Protein AF-A0A7W7YZX1-F1 (afdb_monomer_lite)

pLDDT: mean 89.81, std 11.84, range [46.59, 98.25]

Secondary structure (DSSP, 8-state):
-PPP---HHHHHHHHHTTTTS----HHHHHHHHHHHHHSSS---HHHHGGGTTTTSPPPP-TT-HHHHHHHHHHHHHHHHHHHHHH-GGG-----EEETTEEE-HHHHHHHHHHHHHHGGGGHHHHTPPPP-

Organism: NCBI:txid544480

Structure (mmCIF, N/CA/C/O backbone):
data_AF-A0A7W7YZX1-F1
#
_entry.id   AF-A0A7W7YZX1-F1
#
loop_
_atom_site.group_PDB
_atom_site.id
_atom_site.type_symbol
_atom_site.label_atom_id
_atom_site.label_alt_id
_atom_site.label_comp_id
_atom_site.label_asym_id
_atom_site.label_entity_id
_atom_site.label_seq_id
_atom_site.pdbx_PDB_ins_code
_atom_site.Cartn_x
_atom_site.Cartn_y
_atom_site.Cartn_z
_atom_site.occupancy
_atom_site.B_iso_or_equiv
_atom_site.auth_seq_id
_atom_site.auth_comp_id
_atom_site.auth_asym_id
_atom_site.auth_atom_id
_atom_site.pdbx_PDB_model_num
ATOM 1 N N . MET A 1 1 ? -7.303 16.148 -7.369 1.00 48.31 1 MET A N 1
ATOM 2 C CA . MET A 1 1 ? -6.407 16.020 -8.539 1.00 48.31 1 MET A CA 1
ATOM 3 C C . MET A 1 1 ? -5.443 14.897 -8.228 1.00 48.31 1 MET A C 1
ATOM 5 O O . MET A 1 1 ? -4.845 14.930 -7.160 1.00 48.31 1 MET A O 1
ATOM 9 N N . THR A 1 2 ? -5.360 13.887 -9.087 1.00 67.69 2 THR A N 1
ATOM 10 C CA . THR A 1 2 ? -4.440 12.757 -8.916 1.00 67.69 2 THR A CA 1
ATOM 11 C C . THR A 1 2 ? -3.007 13.270 -9.015 1.00 67.69 2 THR A C 1
ATOM 13 O O . THR A 1 2 ? -2.689 14.045 -9.918 1.00 67.69 2 THR A O 1
ATOM 16 N N . ARG A 1 3 ? -2.160 12.898 -8.051 1.00 88.19 3 ARG A N 1
ATOM 17 C CA . ARG A 1 3 ? -0.740 13.275 -8.049 1.00 88.19 3 ARG A CA 1
ATOM 18 C C . ARG A 1 3 ? -0.067 12.690 -9.306 1.00 88.19 3 ARG A C 1
ATOM 20 O O . ARG A 1 3 ? -0.498 11.613 -9.728 1.00 88.19 3 ARG A O 1
ATOM 27 N N . PRO A 1 4 ? 0.955 13.334 -9.904 1.00 88.88 4 PRO A N 1
ATOM 28 C CA . PRO A 1 4 ? 1.668 12.757 -11.044 1.00 88.88 4 PRO A CA 1
ATOM 29 C C . PRO A 1 4 ? 2.218 11.380 -10.658 1.00 88.88 4 PRO A C 1
ATOM 31 O O . PRO A 1 4 ? 2.851 11.249 -9.613 1.00 88.88 4 PRO A O 1
ATOM 34 N N . ALA A 1 5 ? 1.945 10.372 -11.480 1.00 93.31 5 ALA A N 1
ATOM 35 C CA . ALA A 1 5 ? 2.181 8.961 -11.188 1.00 93.31 5 ALA A CA 1
ATOM 36 C C . ALA A 1 5 ? 2.774 8.247 -12.411 1.00 93.31 5 ALA A C 1
ATOM 38 O O . ALA A 1 5 ? 2.791 8.808 -13.510 1.00 93.31 5 ALA A O 1
ATOM 39 N N . VAL A 1 6 ? 3.272 7.034 -12.199 1.00 94.19 6 VAL A N 1
ATOM 40 C CA . VAL A 1 6 ? 3.640 6.085 -13.258 1.00 94.19 6 VAL A CA 1
ATOM 41 C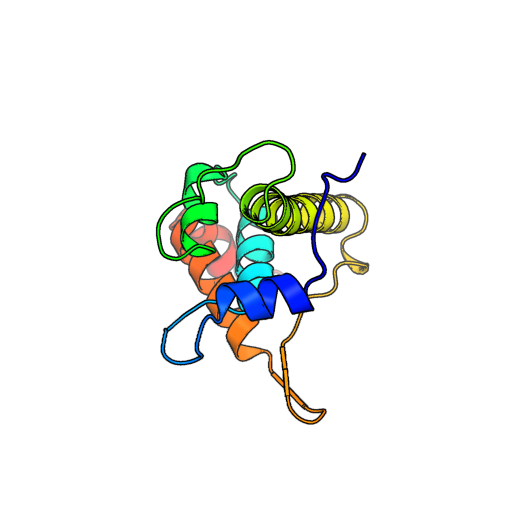 C . VAL A 1 6 ? 2.573 4.994 -13.364 1.00 94.19 6 VAL A C 1
ATOM 43 O O . VAL A 1 6 ? 1.668 4.916 -12.529 1.00 94.19 6 VAL A O 1
ATOM 46 N N . SER A 1 7 ? 2.653 4.157 -14.395 1.00 94.19 7 SER A N 1
ATOM 47 C CA . SER A 1 7 ? 1.850 2.935 -14.468 1.00 94.19 7 SER A CA 1
ATOM 48 C C . SER A 1 7 ? 2.263 1.918 -13.395 1.00 94.19 7 SER A C 1
ATOM 50 O O . SER A 1 7 ? 3.354 1.989 -12.826 1.00 94.19 7 SER A O 1
ATOM 52 N N . TYR A 1 8 ? 1.390 0.945 -13.113 1.00 91.81 8 TYR A N 1
ATOM 53 C CA . TYR A 1 8 ? 1.744 -0.156 -12.215 1.00 91.81 8 TYR A CA 1
ATOM 54 C C . TYR A 1 8 ? 2.859 -1.030 -12.785 1.00 91.81 8 TYR A C 1
ATOM 56 O O . TYR A 1 8 ? 3.699 -1.471 -12.013 1.00 91.81 8 TYR A O 1
ATOM 64 N N . ASP A 1 9 ? 2.925 -1.215 -14.103 1.00 87.81 9 ASP A N 1
ATOM 65 C CA . ASP A 1 9 ? 4.019 -1.960 -14.731 1.00 87.81 9 ASP A CA 1
ATOM 66 C C . ASP A 1 9 ? 5.361 -1.243 -14.519 1.00 87.81 9 ASP A C 1
ATOM 68 O O . ASP A 1 9 ? 6.325 -1.865 -14.087 1.00 87.81 9 ASP A O 1
ATOM 72 N N . GLU A 1 10 ? 5.412 0.082 -14.695 1.00 90.31 10 GLU A N 1
ATOM 73 C CA . GLU A 1 10 ? 6.615 0.877 -14.402 1.00 90.31 10 GLU A CA 1
ATOM 74 C C . GLU A 1 10 ? 6.987 0.859 -12.911 1.00 90.31 10 GLU A C 1
ATOM 76 O O . GLU A 1 10 ? 8.169 0.813 -12.567 1.00 90.31 10 GLU A O 1
ATOM 81 N N . LEU A 1 11 ? 5.998 0.902 -12.009 1.00 90.88 11 LEU A N 1
ATOM 82 C CA . LEU A 1 11 ? 6.235 0.762 -10.569 1.00 90.88 11 LEU A CA 1
ATOM 83 C C . LEU A 1 11 ? 6.831 -0.617 -10.246 1.00 90.88 11 LEU A C 1
ATOM 85 O O . LEU A 1 11 ? 7.784 -0.706 -9.476 1.00 90.88 11 LEU A O 1
ATOM 89 N N . ASP A 1 12 ? 6.282 -1.675 -10.837 1.00 85.12 12 ASP A N 1
ATOM 90 C CA . ASP A 1 12 ? 6.716 -3.060 -10.658 1.00 85.12 12 ASP A CA 1
ATOM 91 C C . ASP A 1 12 ? 8.132 -3.282 -11.211 1.00 85.12 12 ASP A C 1
ATOM 93 O O . ASP A 1 12 ? 8.968 -3.879 -10.534 1.00 85.12 12 ASP A O 1
ATOM 97 N N . GLU A 1 13 ? 8.434 -2.753 -12.399 1.00 84.50 13 GLU A N 1
ATOM 98 C CA . GLU A 1 13 ? 9.773 -2.771 -12.999 1.00 84.50 13 GLU A CA 1
ATOM 99 C C . GLU A 1 13 ? 10.791 -2.037 -12.126 1.00 84.50 13 GLU A C 1
ATOM 101 O O . GLU A 1 13 ? 11.859 -2.576 -11.826 1.00 84.50 13 GLU A O 1
ATOM 106 N N . TYR A 1 14 ? 10.454 -0.827 -11.676 1.00 84.31 14 TYR A N 1
ATOM 107 C CA . TYR A 1 14 ? 11.356 -0.031 -10.853 1.00 84.31 14 TYR A CA 1
ATOM 108 C C . TYR A 1 14 ? 11.652 -0.711 -9.517 1.00 84.31 14 TYR A C 1
ATOM 110 O O . TYR A 1 14 ? 12.799 -0.731 -9.069 1.00 84.31 14 TYR A O 1
ATOM 118 N N . LEU A 1 15 ? 10.624 -1.268 -8.872 1.00 79.75 15 LEU A N 1
ATOM 119 C CA . LEU A 1 15 ? 10.791 -1.933 -7.589 1.00 79.75 15 LEU A CA 1
ATOM 120 C C . LEU A 1 15 ? 11.533 -3.257 -7.736 1.00 79.75 15 LEU A C 1
ATOM 122 O O . LEU A 1 15 ? 12.403 -3.516 -6.921 1.00 79.75 15 LEU A O 1
ATOM 126 N N . ARG A 1 16 ? 11.285 -4.059 -8.779 1.00 73.69 16 ARG A N 1
ATOM 127 C CA . ARG A 1 16 ? 12.024 -5.317 -9.002 1.00 73.69 16 ARG A CA 1
ATOM 128 C C . ARG A 1 16 ? 13.527 -5.126 -9.234 1.00 73.69 16 ARG A C 1
ATOM 130 O O . ARG A 1 16 ? 14.289 -6.057 -8.969 1.00 73.69 16 ARG A O 1
ATOM 137 N N . GLY A 1 17 ? 13.966 -3.958 -9.703 1.00 66.44 17 GLY A N 1
ATOM 138 C CA . GLY A 1 17 ? 15.382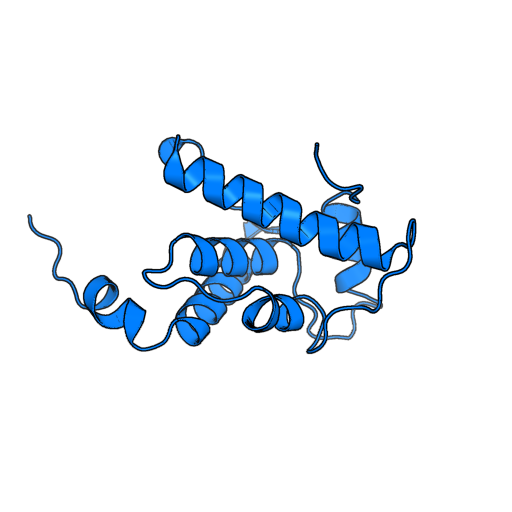 -3.694 -9.968 1.00 66.44 17 GLY A CA 1
ATOM 139 C C . GLY A 1 17 ? 15.971 -4.654 -11.013 1.00 66.44 17 GLY A C 1
ATOM 140 O O . GLY A 1 17 ? 15.338 -4.942 -12.024 1.00 66.44 17 GLY A O 1
ATOM 141 N N . ASP A 1 18 ? 17.182 -5.170 -10.779 1.00 55.81 18 ASP A N 1
ATOM 142 C CA . ASP A 1 18 ? 17.884 -6.108 -11.677 1.00 55.81 18 ASP A CA 1
ATOM 143 C C . ASP A 1 18 ? 17.429 -7.579 -11.549 1.00 55.81 18 ASP A C 1
ATOM 145 O O . ASP A 1 18 ? 18.002 -8.467 -12.183 1.00 55.81 18 ASP A O 1
ATOM 149 N N . GLY A 1 19 ? 16.386 -7.849 -10.754 1.00 51.56 19 GLY A N 1
ATOM 150 C CA . GLY A 1 19 ? 15.817 -9.186 -10.575 1.00 51.56 19 GLY A CA 1
ATOM 151 C C . GLY A 1 19 ? 16.551 -10.077 -9.567 1.00 51.56 19 GLY A C 1
ATOM 152 O O . GLY A 1 19 ? 16.185 -11.245 -9.436 1.00 51.56 19 GLY A O 1
ATOM 153 N N . HIS A 1 20 ? 17.549 -9.554 -8.843 1.00 46.94 20 HIS A N 1
ATOM 154 C CA . HIS A 1 20 ? 18.301 -10.301 -7.825 1.00 46.94 20 HIS A CA 1
ATOM 155 C C . HIS A 1 20 ? 17.913 -9.991 -6.371 1.00 46.94 20 HIS A C 1
ATOM 157 O O . HIS A 1 20 ? 18.405 -10.668 -5.469 1.00 46.94 20 HIS A O 1
ATOM 163 N N . ASN A 1 21 ? 17.037 -9.013 -6.128 1.00 46.59 21 ASN A N 1
ATOM 164 C CA . ASN A 1 21 ? 16.631 -8.607 -4.780 1.00 46.59 21 ASN A CA 1
ATOM 165 C C . ASN A 1 21 ? 15.186 -9.002 -4.441 1.00 46.59 21 ASN A C 1
ATOM 167 O O . ASN A 1 21 ? 14.323 -9.065 -5.316 1.00 46.59 21 ASN A O 1
ATOM 171 N N . ASP A 1 22 ? 14.929 -9.171 -3.139 1.00 49.53 22 ASP A N 1
ATOM 172 C CA . ASP A 1 22 ? 13.638 -9.486 -2.494 1.00 49.53 22 ASP A CA 1
ATOM 173 C C . ASP A 1 22 ? 12.571 -8.371 -2.623 1.00 49.53 22 ASP A C 1
ATOM 175 O O . ASP A 1 22 ? 11.761 -8.150 -1.717 1.00 49.53 22 ASP A O 1
ATOM 179 N N . TYR A 1 23 ? 12.571 -7.593 -3.705 1.00 54.50 23 TYR A N 1
ATOM 180 C CA . TYR A 1 23 ? 11.680 -6.447 -3.815 1.00 54.50 23 TYR A CA 1
ATOM 181 C C . TYR A 1 23 ? 10.217 -6.839 -4.060 1.00 54.50 23 TYR A C 1
ATOM 183 O O . TYR A 1 23 ? 9.873 -7.764 -4.800 1.00 54.50 23 TYR A O 1
ATOM 191 N N . VAL A 1 24 ? 9.349 -6.073 -3.402 1.00 65.81 24 VAL A N 1
ATOM 192 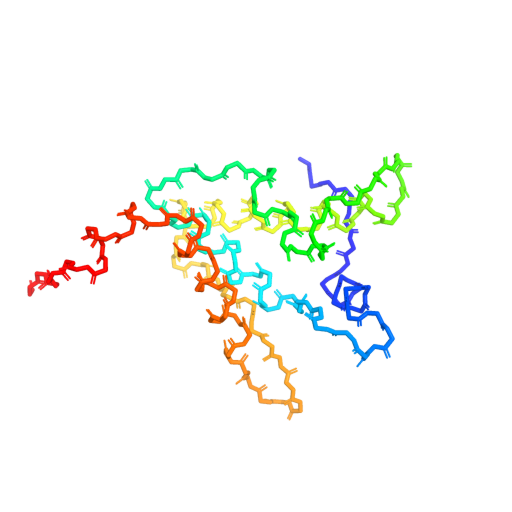C CA . VAL A 1 24 ? 7.899 -6.243 -3.311 1.00 65.81 24 VAL A CA 1
ATOM 193 C C . VAL A 1 24 ? 7.246 -5.791 -4.622 1.00 65.81 24 VAL A C 1
ATOM 195 O O . VAL A 1 24 ? 7.227 -4.603 -4.928 1.00 65.81 24 VAL A O 1
ATOM 198 N N . GLY A 1 25 ? 6.697 -6.727 -5.400 1.00 85.88 25 GLY A N 1
ATOM 199 C CA . GLY A 1 25 ? 5.932 -6.396 -6.610 1.00 85.88 25 GLY A CA 1
ATOM 200 C C . GLY A 1 25 ? 4.579 -5.746 -6.301 1.00 85.88 25 GLY A C 1
ATOM 201 O O . GLY A 1 25 ? 4.065 -5.867 -5.184 1.00 85.88 25 GLY A O 1
ATOM 202 N N . VAL A 1 26 ? 3.951 -5.114 -7.300 1.00 92.50 26 VAL A N 1
ATOM 203 C CA . VAL A 1 26 ? 2.713 -4.317 -7.113 1.00 92.50 26 VAL A CA 1
ATOM 204 C C . VAL A 1 26 ? 1.598 -5.085 -6.411 1.00 92.50 26 VAL A C 1
ATOM 206 O O . VAL A 1 26 ? 0.878 -4.518 -5.593 1.00 92.50 26 VAL A O 1
ATOM 209 N N . SER A 1 27 ? 1.484 -6.388 -6.661 1.00 94.25 27 SER A N 1
ATOM 210 C CA . SER A 1 27 ? 0.480 -7.216 -5.994 1.00 94.25 27 SER A CA 1
ATOM 211 C C . SER A 1 27 ? 0.651 -7.256 -4.470 1.00 94.25 27 SER A C 1
ATOM 213 O O . SER A 1 27 ? -0.325 -7.133 -3.734 1.00 94.25 27 SER A O 1
ATOM 215 N N . ALA A 1 28 ? 1.886 -7.355 -3.978 1.00 94.62 28 ALA A N 1
ATOM 216 C CA . ALA A 1 28 ? 2.167 -7.318 -2.547 1.00 94.62 28 ALA A CA 1
ATOM 217 C C . ALA A 1 28 ? 2.019 -5.900 -1.962 1.00 94.62 28 ALA A C 1
ATOM 219 O O . ALA A 1 28 ? 1.568 -5.747 -0.829 1.00 94.62 28 ALA A O 1
ATOM 220 N N . ILE A 1 29 ? 2.306 -4.855 -2.743 1.00 95.69 29 ILE A N 1
ATOM 221 C CA . ILE A 1 29 ? 2.029 -3.464 -2.344 1.00 95.69 29 ILE A CA 1
ATOM 222 C C . ILE A 1 29 ? 0.525 -3.252 -2.150 1.00 95.69 29 ILE A C 1
ATOM 224 O O . ILE A 1 29 ? 0.116 -2.697 -1.133 1.00 95.69 29 ILE A O 1
ATOM 228 N N . ASP A 1 30 ? -0.304 -3.721 -3.087 1.00 97.69 30 ASP A N 1
ATOM 229 C CA . ASP A 1 30 ? -1.764 -3.622 -2.987 1.00 97.69 30 ASP A CA 1
ATOM 230 C C . ASP A 1 30 ? -2.301 -4.381 -1.769 1.00 97.69 30 ASP A C 1
ATOM 232 O O . ASP A 1 30 ? -3.161 -3.863 -1.063 1.00 97.69 30 ASP A O 1
ATOM 236 N N . GLY A 1 31 ? -1.743 -5.557 -1.463 1.00 97.88 31 GLY A N 1
ATOM 237 C CA . GLY A 1 31 ? -2.078 -6.304 -0.249 1.00 97.88 31 GLY A CA 1
ATOM 238 C C . GLY A 1 31 ? -1.768 -5.531 1.031 1.00 97.88 31 GLY A C 1
ATOM 239 O O . GLY A 1 31 ? -2.613 -5.445 1.925 1.00 97.88 31 GLY A O 1
ATOM 240 N N . LEU A 1 32 ? -0.584 -4.914 1.108 1.00 98.00 32 LEU A N 1
ATOM 241 C CA . LEU A 1 32 ? -0.206 -4.057 2.234 1.00 98.00 32 LEU A CA 1
ATOM 242 C C . LEU A 1 32 ? -1.152 -2.859 2.365 1.00 98.00 32 LEU A C 1
ATOM 244 O O . LEU A 1 32 ? -1.641 -2.589 3.462 1.00 98.00 32 LEU A O 1
ATOM 248 N N . ILE A 1 33 ? -1.439 -2.169 1.257 1.00 98.25 33 ILE A N 1
ATOM 249 C CA . ILE A 1 33 ? -2.385 -1.047 1.219 1.00 98.25 33 ILE A CA 1
ATOM 250 C C . ILE A 1 33 ? -3.759 -1.494 1.721 1.00 98.25 33 ILE A C 1
ATOM 252 O O . ILE A 1 33 ? -4.332 -0.840 2.589 1.00 98.25 33 ILE A O 1
ATOM 256 N N . ALA A 1 34 ? -4.271 -2.618 1.224 1.00 98.25 34 ALA A N 1
ATOM 257 C CA . ALA A 1 34 ? -5.576 -3.136 1.608 1.00 98.25 34 ALA A CA 1
ATOM 258 C C . ALA A 1 34 ? -5.659 -3.419 3.112 1.00 98.25 34 ALA A C 1
ATOM 260 O O . ALA A 1 34 ? -6.632 -3.024 3.748 1.00 98.25 34 ALA A O 1
ATOM 261 N N . ALA A 1 35 ? -4.630 -4.035 3.702 1.00 97.88 35 ALA A N 1
ATOM 262 C CA . ALA A 1 35 ? -4.574 -4.261 5.145 1.00 97.88 35 ALA A CA 1
ATOM 263 C C . ALA A 1 35 ? -4.488 -2.948 5.938 1.00 97.88 35 ALA A C 1
ATOM 265 O O . ALA A 1 35 ? -5.200 -2.777 6.922 1.00 97.88 35 ALA A O 1
ATOM 266 N N . VAL A 1 36 ? -3.650 -2.000 5.512 1.00 97.81 36 VAL A N 1
ATOM 267 C CA . VAL A 1 36 ? -3.523 -0.693 6.176 1.00 97.81 36 VAL A CA 1
ATOM 268 C C . VAL A 1 36 ? -4.848 0.071 6.169 1.00 97.81 36 VAL A C 1
ATOM 270 O O . VAL A 1 36 ? -5.220 0.658 7.183 1.00 97.81 36 VAL A O 1
ATOM 273 N N . VAL A 1 37 ? -5.566 0.052 5.046 1.00 97.81 37 VAL A N 1
ATOM 274 C CA . VAL A 1 37 ? -6.828 0.780 4.873 1.00 97.81 37 VAL A CA 1
ATOM 275 C C . VAL A 1 37 ? -7.991 0.084 5.580 1.00 97.81 37 VAL A C 1
ATOM 277 O O . VAL A 1 37 ? -8.776 0.743 6.259 1.00 97.81 37 VAL A O 1
ATOM 280 N N . ALA A 1 38 ? -8.120 -1.238 5.429 1.00 96.06 38 ALA A N 1
ATOM 281 C CA . ALA A 1 38 ? -9.191 -2.017 6.055 1.00 96.06 38 ALA A CA 1
ATOM 282 C C . ALA A 1 38 ? -8.986 -2.204 7.567 1.00 96.06 38 ALA A C 1
ATOM 284 O O . ALA A 1 38 ? -9.878 -2.698 8.260 1.00 96.06 38 ALA A O 1
ATOM 285 N N . GLY A 1 39 ? -7.799 -1.854 8.066 1.00 94.00 39 GLY A N 1
ATOM 286 C CA . GLY A 1 39 ? -7.404 -2.075 9.440 1.00 94.00 39 GLY A CA 1
ATOM 287 C C . GLY A 1 39 ? -8.237 -1.306 10.465 1.00 94.00 39 GLY A C 1
ATOM 288 O O . GLY A 1 39 ? -8.727 -0.208 10.203 1.00 94.00 39 GLY A O 1
ATOM 289 N N . PRO A 1 40 ? -8.363 -1.851 11.688 1.00 93.38 40 PRO A N 1
ATOM 290 C CA . PRO A 1 40 ? -9.141 -1.239 12.767 1.00 93.38 40 PRO A CA 1
ATOM 291 C C . PRO A 1 40 ? -8.483 0.012 13.365 1.00 93.38 40 PRO A C 1
ATOM 293 O O . PRO A 1 40 ? -9.090 0.707 14.179 1.00 93.38 40 PRO A O 1
ATOM 296 N N . VAL A 1 41 ? -7.236 0.301 12.987 1.00 94.31 41 VAL A N 1
ATOM 297 C CA . VAL A 1 41 ? -6.460 1.444 13.460 1.00 94.31 41 VAL A CA 1
ATOM 298 C C . VAL A 1 41 ? -5.792 2.135 12.279 1.00 94.31 41 VAL A C 1
ATOM 300 O O . VAL A 1 41 ? -5.300 1.485 11.360 1.00 94.31 41 VAL A O 1
ATOM 303 N N . LYS A 1 42 ? -5.740 3.469 12.316 1.00 94.81 42 LYS A N 1
ATOM 304 C CA . LYS A 1 42 ? -4.995 4.243 11.321 1.00 94.81 42 LYS A CA 1
ATOM 305 C C . LYS A 1 42 ? -3.495 4.059 11.527 1.00 94.81 42 LYS A C 1
ATOM 307 O O . LYS A 1 42 ? -2.978 4.378 12.596 1.00 94.81 42 LYS A O 1
ATOM 312 N N . ILE A 1 43 ? -2.802 3.626 10.479 1.00 96.00 43 ILE A N 1
ATOM 313 C CA . ILE A 1 43 ? -1.344 3.490 10.459 1.00 96.00 43 ILE A CA 1
ATOM 314 C C . ILE A 1 43 ? -0.762 4.658 9.643 1.00 96.00 43 ILE A C 1
ATOM 316 O O . ILE A 1 43 ? -1.132 4.820 8.478 1.00 96.00 43 ILE A O 1
ATOM 320 N N . PRO A 1 44 ? 0.131 5.495 10.209 1.00 96.19 44 PRO A N 1
ATOM 321 C CA . PRO A 1 44 ? 0.751 6.593 9.470 1.00 96.19 44 PRO A CA 1
ATOM 322 C C . PRO A 1 44 ? 1.523 6.103 8.240 1.00 96.19 44 PRO A C 1
ATOM 324 O O . PRO A 1 44 ? 2.190 5.070 8.295 1.00 96.19 44 PRO A O 1
ATOM 327 N N . ALA A 1 45 ? 1.508 6.886 7.157 1.00 95.81 45 ALA A N 1
ATOM 328 C CA . ALA A 1 45 ? 2.262 6.578 5.937 1.00 95.81 45 ALA A CA 1
ATOM 329 C C . ALA A 1 45 ? 3.753 6.350 6.209 1.00 95.81 45 ALA A C 1
ATOM 331 O O . ALA A 1 45 ? 4.357 5.443 5.650 1.00 95.81 45 ALA A O 1
ATOM 332 N N . GLN A 1 46 ? 4.335 7.108 7.137 1.00 95.94 46 GLN A N 1
ATOM 333 C CA . GLN A 1 46 ? 5.732 6.976 7.550 1.00 95.94 46 GLN A CA 1
ATOM 334 C C . GLN A 1 46 ? 6.061 5.601 8.149 1.00 95.94 46 GLN A C 1
ATOM 336 O O . GLN A 1 46 ? 7.228 5.224 8.154 1.00 95.94 46 GLN A O 1
ATOM 341 N N . THR A 1 47 ? 5.062 4.860 8.632 1.00 96.62 47 THR A N 1
ATOM 342 C CA . THR A 1 47 ? 5.241 3.518 9.192 1.00 96.62 47 THR A CA 1
ATOM 343 C C . THR A 1 47 ? 5.196 2.446 8.109 1.00 96.62 47 THR A C 1
ATOM 345 O O . THR A 1 47 ? 6.047 1.567 8.100 1.00 96.62 47 THR A O 1
ATOM 348 N N . TRP A 1 48 ? 4.231 2.497 7.184 1.00 96.69 48 TRP A N 1
ATOM 349 C CA . TRP A 1 48 ? 4.033 1.416 6.208 1.00 96.69 48 TRP A CA 1
ATOM 350 C C . TRP A 1 48 ? 4.728 1.659 4.860 1.00 96.69 48 TRP A C 1
ATOM 352 O O . TRP A 1 48 ? 5.194 0.711 4.233 1.00 96.69 48 TRP A O 1
ATOM 362 N N . LEU A 1 49 ? 4.861 2.912 4.418 1.00 95.81 49 LEU A N 1
ATOM 363 C CA . LEU A 1 49 ? 5.440 3.254 3.116 1.00 95.81 49 LEU A CA 1
ATOM 364 C C . LEU A 1 49 ? 6.922 2.855 2.961 1.00 95.81 49 LEU A C 1
ATOM 366 O O . LEU A 1 49 ? 7.285 2.417 1.870 1.00 95.81 49 LEU A O 1
ATOM 370 N N . PRO A 1 50 ? 7.788 2.916 4.000 1.00 94.44 50 PRO A N 1
ATOM 371 C CA . PRO A 1 50 ? 9.155 2.403 3.891 1.00 94.44 50 PRO A CA 1
ATOM 372 C C . PRO A 1 50 ? 9.229 0.930 3.473 1.00 94.44 50 PRO A C 1
ATOM 374 O O . PRO A 1 50 ? 10.164 0.553 2.771 1.00 94.44 50 PRO A O 1
ATOM 377 N N . HIS A 1 51 ? 8.246 0.100 3.845 1.00 93.12 51 HIS A N 1
ATOM 378 C CA . HIS A 1 51 ? 8.225 -1.318 3.470 1.00 93.12 51 HIS A CA 1
ATOM 379 C C . HIS A 1 51 ? 8.024 -1.544 1.967 1.00 93.12 51 HIS A C 1
ATOM 381 O O . HIS A 1 51 ? 8.422 -2.584 1.453 1.00 93.12 51 HIS A O 1
ATOM 387 N N . VAL A 1 52 ? 7.454 -0.568 1.256 1.00 93.06 52 VAL A N 1
ATOM 388 C CA . VAL A 1 52 ? 7.310 -0.613 -0.205 1.00 93.06 52 VAL A CA 1
ATOM 389 C C . VAL A 1 52 ? 8.644 -0.341 -0.905 1.00 93.06 52 VAL A C 1
ATOM 391 O O . VAL A 1 52 ? 8.922 -0.907 -1.955 1.00 93.06 52 VAL A O 1
ATOM 394 N N . PHE A 1 53 ? 9.496 0.492 -0.305 1.00 90.94 53 PHE A N 1
ATOM 395 C CA . PHE A 1 53 ? 10.717 1.015 -0.924 1.00 90.94 53 PHE A CA 1
ATOM 396 C C . PHE A 1 53 ? 12.004 0.487 -0.270 1.00 90.94 53 PHE A C 1
ATOM 398 O O . PHE A 1 53 ? 13.022 1.175 -0.220 1.00 90.94 53 PHE A O 1
ATOM 405 N N . GLY A 1 54 ? 11.974 -0.738 0.263 1.00 86.06 54 GLY A N 1
ATOM 406 C CA . GLY A 1 54 ? 13.175 -1.393 0.795 1.00 86.06 54 GLY A CA 1
ATOM 407 C C . GLY A 1 54 ? 13.726 -0.774 2.086 1.00 86.06 54 GLY A C 1
ATOM 408 O O . GLY A 1 54 ? 14.927 -0.823 2.331 1.00 86.06 54 GLY A O 1
ATOM 409 N N . GLY A 1 55 ? 12.864 -0.183 2.917 1.00 88.44 55 GLY A N 1
ATOM 410 C CA . GLY A 1 55 ? 13.190 0.263 4.276 1.00 88.44 55 GLY A CA 1
ATOM 411 C C . GLY A 1 55 ? 13.294 1.776 4.464 1.00 88.44 55 GLY A C 1
ATOM 412 O O . GLY A 1 55 ? 13.372 2.239 5.600 1.00 88.44 55 GLY A O 1
ATOM 413 N N . SER A 1 56 ? 13.239 2.574 3.395 1.00 90.75 56 SER A N 1
ATOM 414 C CA . SER A 1 56 ? 13.164 4.036 3.506 1.00 90.75 56 SER A CA 1
ATOM 415 C C . SER A 1 56 ? 12.337 4.644 2.381 1.00 90.75 56 SER A C 1
ATOM 417 O O . SER A 1 56 ? 12.315 4.126 1.271 1.00 90.75 56 SER A O 1
ATOM 419 N N . ILE A 1 57 ? 11.644 5.748 2.666 1.00 92.25 57 ILE A N 1
ATOM 420 C CA . ILE A 1 57 ? 10.896 6.479 1.639 1.00 92.25 57 ILE A CA 1
ATOM 421 C C . ILE A 1 57 ? 11.910 7.184 0.719 1.00 92.25 57 ILE A C 1
ATOM 423 O O . ILE A 1 57 ? 12.780 7.898 1.235 1.00 92.25 57 ILE A O 1
ATOM 427 N N . PRO A 1 58 ? 11.806 7.028 -0.614 1.00 91.69 58 PRO A N 1
ATOM 428 C CA . PRO A 1 58 ? 12.687 7.696 -1.561 1.00 91.69 58 PRO A CA 1
ATOM 429 C C . PRO A 1 58 ? 12.696 9.213 -1.365 1.00 91.69 58 PRO A C 1
ATOM 431 O O . PRO A 1 58 ? 11.661 9.833 -1.122 1.00 91.69 58 PRO A O 1
ATOM 434 N N . GLN A 1 59 ? 13.869 9.831 -1.501 1.00 93.62 59 GLN A N 1
ATOM 435 C CA . GLN A 1 59 ? 13.976 11.288 -1.512 1.00 93.62 59 GLN A CA 1
ATOM 436 C C . GLN A 1 59 ? 13.417 11.824 -2.831 1.00 93.62 59 GLN A C 1
ATOM 438 O O . GLN A 1 59 ? 13.949 11.543 -3.902 1.00 93.62 59 GLN A O 1
ATOM 443 N N . THR A 1 60 ? 12.349 12.610 -2.753 1.00 93.19 60 THR A N 1
ATOM 444 C CA . THR A 1 60 ? 11.633 13.119 -3.926 1.00 93.19 60 THR A CA 1
ATOM 445 C C . THR A 1 60 ? 12.070 14.537 -4.277 1.00 93.19 60 THR A C 1
ATOM 447 O O . THR A 1 60 ? 12.299 15.364 -3.392 1.00 93.19 60 THR A O 1
ATOM 450 N N . ARG A 1 61 ? 12.105 14.864 -5.571 1.00 95.12 61 ARG A N 1
ATOM 451 C CA . ARG A 1 61 ? 12.153 16.253 -6.063 1.00 95.12 61 ARG A CA 1
ATOM 452 C C . ARG A 1 61 ? 10.961 16.488 -6.994 1.00 95.12 61 ARG A C 1
ATOM 454 O O . ARG A 1 61 ? 10.530 15.523 -7.621 1.00 95.12 61 ARG A O 1
ATOM 461 N N . PRO A 1 62 ? 10.459 17.728 -7.139 1.00 93.69 62 PRO A N 1
ATOM 462 C CA . PRO A 1 62 ? 9.370 18.007 -8.070 1.00 93.69 62 PRO A CA 1
ATOM 463 C C . PRO A 1 62 ? 9.690 17.495 -9.480 1.00 93.69 62 PRO A C 1
ATOM 465 O O . PRO A 1 62 ? 10.715 17.860 -10.059 1.00 93.69 62 PRO A O 1
ATOM 468 N N . GLY A 1 63 ? 8.832 16.629 -10.017 1.00 92.62 63 GLY A N 1
ATOM 469 C CA . GLY A 1 63 ? 8.989 16.006 -11.330 1.00 92.62 63 GLY A CA 1
ATOM 470 C C . GLY A 1 63 ? 9.958 14.818 -11.385 1.00 92.62 63 GLY A C 1
ATOM 471 O O . GLY A 1 63 ? 10.206 14.301 -12.478 1.00 92.62 63 GLY A O 1
ATOM 472 N N . SER A 1 64 ? 10.508 14.357 -10.259 1.00 95.50 64 SER A N 1
ATOM 473 C CA . SER A 1 64 ? 11.405 13.196 -10.234 1.00 95.50 64 SER A CA 1
ATOM 474 C C . SER A 1 64 ? 10.645 11.873 -10.398 1.00 95.50 64 SER A C 1
ATOM 476 O O . SER A 1 64 ? 9.422 11.812 -10.248 1.00 95.50 64 SER A O 1
ATOM 478 N N . ILE A 1 65 ? 11.358 10.801 -10.756 1.00 94.25 65 ILE A N 1
ATOM 479 C CA . ILE A 1 65 ? 10.751 9.466 -10.856 1.00 94.25 65 ILE A CA 1
ATOM 480 C C . ILE A 1 65 ? 10.322 8.963 -9.475 1.00 94.25 65 ILE A C 1
ATOM 482 O O . ILE A 1 65 ? 9.224 8.441 -9.331 1.00 94.25 65 ILE A O 1
ATOM 486 N N . GLU A 1 66 ? 11.119 9.230 -8.445 1.00 94.38 66 GLU A N 1
ATOM 487 C CA . GLU A 1 66 ? 10.844 8.892 -7.048 1.00 94.38 66 GLU A CA 1
ATOM 488 C C . GLU A 1 66 ? 9.544 9.530 -6.558 1.00 94.38 66 GLU A C 1
ATOM 490 O O . GLU A 1 66 ? 8.736 8.861 -5.917 1.00 94.38 66 GLU A O 1
ATOM 495 N N . GLU A 1 67 ? 9.309 10.803 -6.904 1.00 96.00 67 GLU A N 1
ATOM 496 C CA . GLU A 1 67 ? 8.049 11.486 -6.602 1.00 96.00 67 GLU A CA 1
ATOM 497 C C . GLU A 1 67 ? 6.868 10.747 -7.233 1.00 96.00 67 GLU A C 1
ATOM 499 O O . GLU A 1 67 ? 5.886 10.452 -6.553 1.00 96.00 67 GLU A O 1
ATOM 504 N N . ARG A 1 68 ? 6.971 10.397 -8.521 1.00 96.56 68 ARG A N 1
ATOM 505 C CA . ARG A 1 68 ? 5.900 9.687 -9.226 1.00 96.56 68 ARG A CA 1
ATOM 506 C C . ARG A 1 68 ? 5.665 8.283 -8.677 1.00 96.56 68 ARG A C 1
ATOM 508 O O . ARG A 1 68 ? 4.512 7.874 -8.576 1.00 96.56 68 ARG A O 1
ATOM 515 N N . LEU A 1 69 ? 6.709 7.557 -8.288 1.00 94.88 69 LEU A N 1
ATOM 516 C CA . LEU A 1 69 ? 6.590 6.228 -7.682 1.00 94.88 69 LEU A CA 1
ATOM 517 C C . LEU A 1 69 ? 5.872 6.299 -6.331 1.00 94.88 69 LEU A C 1
ATOM 519 O O . LEU A 1 69 ? 4.877 5.606 -6.125 1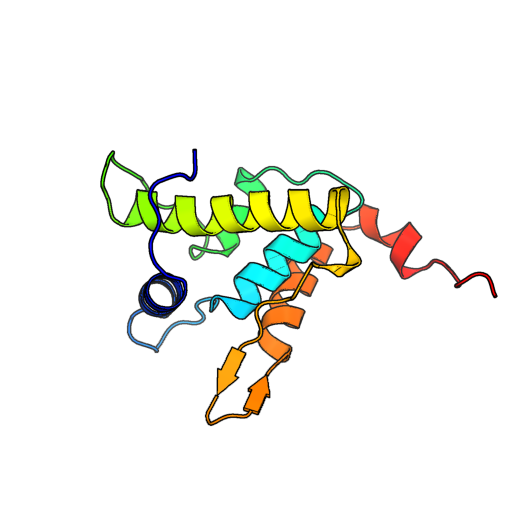.00 94.88 69 LEU A O 1
ATOM 523 N N . VAL A 1 70 ? 6.316 7.195 -5.442 1.00 95.56 70 VAL A N 1
ATOM 524 C CA . VAL A 1 70 ? 5.666 7.440 -4.143 1.00 95.56 70 VAL A CA 1
ATOM 525 C C . VAL A 1 70 ? 4.206 7.845 -4.340 1.00 95.56 70 VAL A C 1
ATOM 527 O O . VAL A 1 70 ? 3.310 7.290 -3.705 1.00 95.56 70 VAL A O 1
ATOM 530 N N . ASN A 1 71 ? 3.946 8.759 -5.273 1.00 96.62 71 ASN A N 1
ATOM 531 C CA . ASN A 1 71 ? 2.596 9.185 -5.616 1.00 96.62 71 ASN A CA 1
ATOM 532 C C . ASN A 1 71 ? 1.731 8.044 -6.152 1.00 96.62 71 ASN A C 1
ATOM 534 O O . ASN A 1 71 ? 0.551 8.012 -5.834 1.00 96.62 71 ASN A O 1
ATOM 538 N N . THR A 1 72 ? 2.284 7.115 -6.932 1.00 96.81 72 THR A N 1
ATOM 539 C CA . THR A 1 72 ? 1.541 5.960 -7.466 1.00 96.81 72 THR A CA 1
ATOM 540 C C . THR A 1 72 ? 1.017 5.087 -6.328 1.00 96.81 72 THR A C 1
ATOM 542 O O . THR A 1 72 ? -0.169 4.764 -6.289 1.00 96.81 72 THR A O 1
ATOM 545 N N . VAL A 1 73 ? 1.869 4.797 -5.340 1.00 96.56 73 VAL A N 1
ATOM 546 C CA . VAL A 1 73 ? 1.502 4.024 -4.144 1.00 96.56 73 VAL A CA 1
ATOM 547 C C . VAL A 1 73 ? 0.451 4.763 -3.306 1.00 96.56 73 VAL A C 1
ATOM 549 O O . VAL A 1 73 ? -0.554 4.175 -2.910 1.00 96.56 73 VAL A O 1
ATOM 552 N N . LEU A 1 74 ? 0.637 6.067 -3.071 1.00 97.12 74 LEU A N 1
ATOM 553 C CA . LEU A 1 74 ? -0.314 6.880 -2.302 1.00 97.12 74 LEU A CA 1
ATOM 554 C C . LEU A 1 74 ? -1.650 7.086 -3.030 1.00 97.12 74 LEU A C 1
ATOM 556 O O . LEU A 1 74 ? -2.696 7.106 -2.396 1.00 97.12 74 LEU A O 1
ATOM 560 N N . ASN A 1 75 ? -1.642 7.217 -4.356 1.00 97.06 75 ASN A N 1
ATOM 561 C CA . ASN A 1 75 ? -2.866 7.314 -5.148 1.00 97.06 75 ASN A CA 1
ATOM 562 C C . ASN A 1 75 ? -3.669 6.011 -5.058 1.00 97.06 75 ASN A C 1
ATOM 564 O O . ASN A 1 75 ? -4.884 6.070 -4.897 1.00 97.06 75 ASN A O 1
ATOM 568 N N . ARG A 1 76 ? -2.998 4.850 -5.105 1.00 97.25 76 ARG A N 1
ATOM 569 C CA . ARG A 1 76 ? -3.664 3.561 -4.893 1.00 97.25 76 ARG A CA 1
ATOM 570 C C . ARG A 1 76 ? -4.209 3.432 -3.472 1.00 97.25 76 ARG A C 1
ATOM 572 O O . ARG A 1 76 ? -5.323 2.956 -3.303 1.00 97.25 76 ARG A O 1
ATOM 579 N N . HIS A 1 77 ? -3.477 3.896 -2.460 1.00 97.75 77 HIS A N 1
ATOM 580 C CA . HIS A 1 77 ? -3.998 3.970 -1.092 1.00 97.75 77 HIS A CA 1
ATOM 581 C C . HIS A 1 77 ? -5.297 4.784 -1.017 1.00 97.75 77 HIS A C 1
ATOM 583 O O . HIS A 1 77 ? -6.298 4.285 -0.506 1.00 97.75 77 HIS A O 1
ATOM 589 N N . ASP A 1 78 ? -5.298 6.001 -1.564 1.00 97.38 78 ASP A N 1
ATOM 590 C CA . ASP A 1 78 ? -6.462 6.893 -1.533 1.00 97.38 78 ASP A CA 1
ATOM 591 C C . ASP A 1 78 ? -7.655 6.295 -2.314 1.00 97.38 78 ASP A C 1
ATOM 593 O O . ASP A 1 78 ? -8.809 6.416 -1.897 1.00 97.38 78 ASP A O 1
ATOM 597 N N . GLU A 1 79 ? -7.384 5.597 -3.422 1.00 96.94 79 GLU A N 1
ATOM 598 C CA . GLU A 1 79 ? -8.388 4.855 -4.192 1.00 96.94 79 GLU A CA 1
ATOM 599 C C . GLU A 1 79 ? -9.002 3.709 -3.374 1.00 96.94 79 GLU A C 1
ATOM 601 O O . GLU A 1 79 ? -10.225 3.614 -3.275 1.00 96.94 79 GLU A O 1
ATOM 606 N N . VAL A 1 80 ? -8.175 2.855 -2.763 1.00 97.94 80 VAL A N 1
ATOM 607 C CA . VAL A 1 80 ? -8.643 1.730 -1.938 1.00 97.94 80 VAL A CA 1
ATOM 608 C C . VAL A 1 80 ? -9.420 2.234 -0.723 1.00 97.94 80 VAL A C 1
ATOM 610 O O . VAL A 1 80 ? -10.455 1.660 -0.388 1.00 97.94 80 VAL A O 1
ATOM 613 N N . GLU A 1 81 ? -8.987 3.333 -0.100 1.00 97.38 81 GLU A N 1
ATOM 614 C CA . GLU A 1 81 ? -9.718 3.978 0.993 1.00 97.38 81 GLU A CA 1
ATOM 615 C C . GLU A 1 81 ? -11.110 4.439 0.563 1.00 97.38 81 GLU A C 1
ATOM 617 O O . GLU A 1 81 ? -12.086 4.138 1.253 1.00 97.38 81 GLU A O 1
ATOM 622 N N . SER A 1 82 ? -11.226 5.132 -0.572 1.00 97.19 82 SER A N 1
ATOM 623 C CA . SER A 1 82 ? -12.532 5.561 -1.078 1.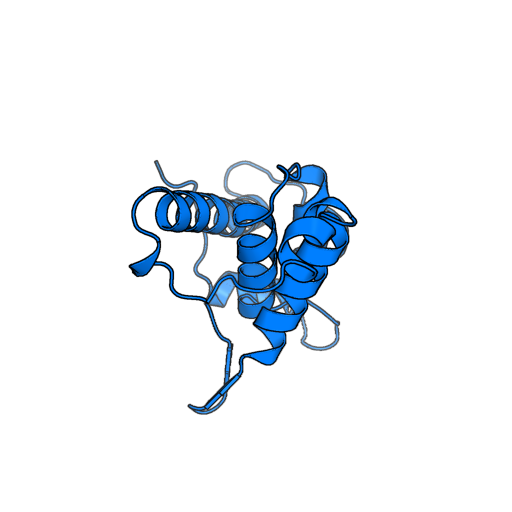00 97.19 82 SER A CA 1
ATOM 624 C C . SER A 1 82 ? -13.408 4.370 -1.467 1.00 97.19 82 SER A C 1
ATOM 626 O O . SER A 1 82 ? -14.575 4.329 -1.086 1.00 97.19 82 SER A O 1
ATOM 628 N N . LEU A 1 83 ? -12.859 3.355 -2.143 1.00 97.69 83 LEU A N 1
ATOM 629 C CA . LEU A 1 83 ? -13.618 2.166 -2.533 1.00 97.69 83 LEU A CA 1
ATOM 630 C C . LEU A 1 83 ? -14.148 1.408 -1.316 1.00 97.69 83 LEU A C 1
ATOM 632 O O . LEU A 1 83 ? -15.340 1.127 -1.254 1.00 97.69 83 LEU A O 1
ATOM 636 N N . LEU A 1 84 ? -13.305 1.108 -0.326 1.00 96.25 84 LEU A N 1
ATOM 637 C CA . LEU A 1 84 ? -13.738 0.374 0.866 1.00 96.25 84 LEU A CA 1
ATOM 638 C C . LEU A 1 84 ? -14.734 1.169 1.722 1.00 96.25 84 LEU A C 1
ATOM 640 O O . LEU A 1 84 ? -15.590 0.569 2.373 1.00 96.25 84 LEU A O 1
ATOM 644 N N . ARG A 1 85 ? -14.650 2.504 1.706 1.00 96.38 85 ARG A N 1
ATOM 645 C CA . ARG A 1 85 ? -15.566 3.392 2.429 1.00 96.38 85 ARG A CA 1
ATOM 646 C C . ARG A 1 85 ? -16.921 3.533 1.737 1.00 96.38 85 ARG A C 1
ATOM 648 O O . ARG A 1 85 ? -17.951 3.385 2.390 1.00 96.38 85 ARG A O 1
ATOM 655 N N . ASP A 1 86 ? -16.911 3.850 0.448 1.00 97.56 86 ASP A N 1
ATOM 656 C CA . ASP A 1 86 ? -18.085 4.359 -0.266 1.00 97.56 86 ASP A CA 1
ATOM 657 C C . ASP A 1 86 ? -18.741 3.291 -1.153 1.00 97.56 86 ASP A C 1
ATOM 659 O O . ASP A 1 86 ? -19.944 3.340 -1.411 1.00 97.56 86 ASP A O 1
ATOM 663 N N . ALA A 1 87 ? -17.968 2.309 -1.624 1.00 96.19 87 ALA A N 1
ATOM 664 C CA . ALA A 1 87 ? -18.421 1.300 -2.575 1.00 96.19 87 ALA A CA 1
ATOM 665 C C . ALA A 1 87 ? -17.681 -0.045 -2.400 1.00 96.19 87 ALA A C 1
ATOM 667 O O . ALA A 1 87 ? -17.084 -0.533 -3.361 1.00 96.19 87 ALA A O 1
ATOM 668 N N . PRO A 1 88 ? -17.725 -0.691 -1.215 1.00 92.50 88 PRO A N 1
ATOM 669 C CA . PRO A 1 88 ? -16.849 -1.823 -0.889 1.00 92.50 88 PRO A CA 1
ATOM 670 C C . PRO A 1 88 ? -16.973 -3.016 -1.849 1.00 92.50 88 PRO A C 1
ATOM 672 O O . PRO A 1 88 ? -15.994 -3.716 -2.083 1.00 92.50 88 PRO A O 1
ATOM 675 N N . GLY A 1 89 ? -18.140 -3.217 -2.476 1.00 94.06 89 GLY A N 1
ATOM 676 C CA . GLY A 1 89 ? -18.339 -4.239 -3.515 1.00 94.06 89 GLY A CA 1
ATOM 677 C C . GLY A 1 89 ? -17.615 -3.975 -4.846 1.00 94.06 89 GLY A C 1
ATOM 678 O O . GLY A 1 89 ? -17.649 -4.828 -5.727 1.00 94.06 89 GLY A O 1
ATOM 679 N N . HIS A 1 90 ? -16.981 -2.810 -5.006 1.00 95.44 90 HIS A N 1
ATOM 680 C CA . HIS A 1 90 ? -16.194 -2.426 -6.183 1.00 95.44 90 HIS A CA 1
ATOM 681 C C . HIS A 1 90 ? -14.685 -2.425 -5.918 1.00 95.44 90 HIS A C 1
ATOM 683 O O . HIS A 1 90 ? -13.910 -2.106 -6.819 1.00 95.44 90 HIS A O 1
ATOM 689 N N . TYR A 1 91 ? -14.245 -2.772 -4.707 1.00 95.12 91 TYR A N 1
ATOM 690 C CA . TYR A 1 91 ? -12.829 -3.002 -4.461 1.00 95.12 91 TYR A CA 1
ATOM 691 C C . TYR A 1 91 ? -12.393 -4.320 -5.115 1.00 95.12 91 TYR A C 1
ATOM 693 O O . TYR A 1 91 ? -12.921 -5.387 -4.800 1.00 95.12 91 TYR A O 1
ATOM 701 N N . TYR A 1 92 ? -11.396 -4.236 -5.997 1.00 95.44 92 TYR A N 1
ATOM 702 C CA . TYR A 1 92 ? -10.739 -5.391 -6.603 1.00 95.44 92 TYR A CA 1
ATOM 703 C C . TYR A 1 92 ? -9.240 -5.373 -6.268 1.00 95.44 92 TYR A C 1
ATOM 705 O O . TYR A 1 92 ? -8.561 -4.389 -6.597 1.00 95.44 92 TYR A O 1
ATOM 713 N N . PRO A 1 93 ? -8.718 -6.438 -5.627 1.00 96.31 93 PRO A N 1
ATOM 714 C CA . PRO A 1 93 ? -7.290 -6.619 -5.398 1.00 96.31 93 PRO A CA 1
ATOM 715 C C . PRO A 1 93 ? -6.476 -6.627 -6.691 1.00 96.31 93 PRO A C 1
ATOM 717 O O . PRO A 1 93 ? -6.905 -7.188 -7.703 1.00 96.31 93 PRO A O 1
ATOM 720 N N . ILE A 1 94 ? -5.257 -6.090 -6.635 1.00 95.31 94 ILE A N 1
ATOM 721 C CA . ILE A 1 94 ? -4.284 -6.270 -7.717 1.00 95.31 94 ILE A CA 1
ATOM 722 C C . ILE A 1 94 ? -3.535 -7.580 -7.464 1.00 95.31 94 ILE A C 1
ATOM 724 O O . ILE A 1 94 ? -2.642 -7.666 -6.618 1.00 95.31 94 ILE A O 1
ATOM 728 N N . PHE A 1 95 ? -3.902 -8.627 -8.198 1.00 93.31 95 PHE A N 1
ATOM 729 C CA . PHE A 1 95 ? -3.186 -9.900 -8.166 1.00 93.31 95 PHE A CA 1
ATOM 730 C C . PHE A 1 95 ? -2.081 -9.951 -9.214 1.00 93.31 95 PHE A C 1
ATOM 732 O O . PHE A 1 95 ? -2.196 -9.380 -10.297 1.00 93.31 95 PHE A O 1
ATOM 739 N N . MET A 1 96 ? -1.013 -10.680 -8.899 1.00 89.81 96 MET A N 1
ATOM 740 C CA . MET A 1 96 ? 0.022 -10.988 -9.875 1.00 89.81 96 MET A CA 1
ATOM 741 C C . MET A 1 96 ? -0.572 -11.889 -10.963 1.00 89.81 96 MET A C 1
ATOM 743 O O . MET A 1 96 ? -1.286 -12.848 -10.665 1.00 89.81 96 MET A O 1
ATOM 747 N N . ASN A 1 97 ? -0.245 -11.605 -12.221 1.00 86.25 97 ASN A N 1
ATOM 748 C CA . ASN A 1 97 ? -0.470 -12.531 -13.322 1.00 86.25 97 ASN A CA 1
ATOM 749 C C . ASN A 1 97 ? 0.877 -13.048 -13.829 1.00 86.25 97 ASN A C 1
ATOM 751 O O . ASN A 1 97 ? 1.794 -12.264 -14.074 1.00 86.25 97 ASN A O 1
ATOM 755 N N . HIS A 1 98 ? 1.000 -14.360 -13.996 1.00 82.38 98 HIS A N 1
ATOM 756 C CA . HIS A 1 98 ? 2.155 -14.962 -14.646 1.00 82.38 98 HIS A CA 1
ATOM 757 C C . HIS A 1 98 ? 1.685 -16.011 -15.644 1.00 82.38 98 HIS A C 1
ATOM 759 O O . HIS A 1 98 ? 1.035 -16.980 -15.269 1.00 82.38 98 HIS A O 1
ATOM 765 N N . LYS A 1 99 ? 2.021 -15.823 -16.926 1.00 87.44 99 LYS A N 1
ATOM 766 C CA . LYS A 1 99 ? 1.664 -16.754 -18.015 1.00 87.44 99 LYS A CA 1
ATOM 767 C C . LYS A 1 99 ? 0.160 -17.076 -18.082 1.00 87.44 99 LYS A C 1
ATOM 769 O O . LYS A 1 99 ? -0.218 -18.191 -18.425 1.00 87.44 99 LYS A O 1
ATOM 774 N N . GLY A 1 100 ? -0.694 -16.096 -17.779 1.00 87.06 100 GLY A N 1
ATOM 775 C CA . GLY A 1 100 ? -2.148 -16.261 -17.794 1.00 87.06 100 GLY A CA 1
ATOM 776 C C . GLY A 1 100 ? -2.733 -16.824 -16.498 1.00 87.06 100 GLY A C 1
ATOM 777 O O . GLY A 1 100 ? -3.952 -16.847 -16.361 1.00 87.06 100 GLY A O 1
ATOM 778 N N . GLU A 1 101 ? -1.903 -17.208 -15.529 1.00 87.19 101 GLU A N 1
ATOM 779 C CA . GLU A 1 101 ? -2.351 -17.674 -14.218 1.00 87.19 101 GLU A CA 1
ATOM 780 C C . GLU A 1 101 ? -2.372 -16.529 -13.201 1.00 87.19 101 GLU A C 1
ATOM 782 O O . GLU A 1 101 ? -1.429 -15.739 -13.098 1.00 87.19 101 GLU A O 1
ATOM 787 N N . THR A 1 102 ? -3.456 -16.451 -12.427 1.00 92.81 102 THR A N 1
ATOM 788 C CA . THR A 1 102 ? -3.584 -15.524 -11.298 1.00 92.81 102 THR A CA 1
ATOM 789 C C . THR A 1 102 ? -2.886 -16.098 -10.070 1.00 92.81 102 THR A C 1
ATOM 791 O O . THR A 1 102 ? -3.251 -17.166 -9.581 1.00 92.81 102 THR A O 1
ATOM 794 N N . ILE A 1 103 ? -1.920 -15.357 -9.528 1.00 91.62 103 ILE A N 1
ATOM 795 C CA . ILE A 1 103 ? -1.152 -15.733 -8.342 1.00 91.62 103 ILE A CA 1
ATOM 796 C C . ILE A 1 103 ? -1.493 -14.771 -7.198 1.00 91.62 103 ILE A C 1
ATOM 798 O O . ILE A 1 103 ? -1.155 -13.589 -7.223 1.00 91.62 103 ILE A O 1
ATOM 802 N N . VAL A 1 104 ? -2.162 -15.297 -6.170 1.00 95.31 104 VAL A N 1
ATOM 803 C CA . VAL A 1 104 ? -2.663 -14.521 -5.014 1.00 95.31 104 VAL A CA 1
ATOM 804 C C . VAL A 1 104 ? -1.620 -14.389 -3.895 1.00 95.31 104 VAL A C 1
ATOM 806 O O . VAL A 1 104 ? -1.696 -13.478 -3.074 1.00 95.31 104 VAL A O 1
ATOM 809 N N . GLY A 1 105 ? -0.618 -15.274 -3.867 1.00 94.50 105 GLY A N 1
ATOM 810 C CA . GLY A 1 105 ? 0.399 -15.338 -2.809 1.00 94.50 105 GLY A CA 1
ATOM 811 C C . GLY A 1 105 ? 1.074 -13.997 -2.479 1.00 94.50 105 GLY A C 1
ATOM 812 O O . GLY A 1 105 ? 1.086 -13.627 -1.307 1.00 94.50 105 GLY A O 1
ATOM 813 N N . PRO A 1 106 ? 1.580 -13.233 -3.468 1.00 93.12 106 PRO A N 1
ATOM 814 C CA . PRO A 1 106 ? 2.197 -11.930 -3.223 1.00 93.12 106 PRO A CA 1
ATOM 815 C C . PRO A 1 106 ? 1.264 -10.951 -2.505 1.00 93.12 106 PRO A C 1
ATOM 817 O O . PRO A 1 106 ? 1.660 -10.341 -1.515 1.00 93.12 106 PRO A O 1
ATOM 820 N N . TRP A 1 107 ? 0.007 -10.858 -2.944 1.00 96.50 107 TRP A N 1
ATOM 821 C CA . TRP A 1 107 ? -0.995 -10.023 -2.286 1.00 96.50 107 TRP A CA 1
ATOM 822 C C . TRP A 1 107 ? -1.213 -10.441 -0.831 1.00 96.50 107 TRP A C 1
ATOM 824 O O . TRP A 1 107 ? -1.178 -9.603 0.068 1.00 96.50 107 TRP A O 1
ATOM 834 N N . ALA A 1 108 ? -1.359 -11.745 -0.579 1.00 97.12 108 ALA A N 1
ATOM 835 C CA . ALA A 1 108 ? -1.542 -12.266 0.773 1.00 97.12 108 ALA A CA 1
ATOM 836 C C . ALA A 1 108 ? -0.347 -11.939 1.686 1.00 97.12 108 ALA A C 1
ATOM 838 O O . ALA A 1 108 ? -0.552 -11.533 2.827 1.00 97.12 108 ALA A O 1
ATOM 839 N N . ILE A 1 109 ? 0.886 -12.041 1.176 1.00 95.50 109 ILE A N 1
ATOM 840 C CA . ILE A 1 109 ? 2.108 -11.664 1.907 1.00 95.50 109 ILE A CA 1
ATOM 841 C C . ILE A 1 109 ? 2.070 -10.183 2.304 1.00 95.50 109 ILE A C 1
ATOM 843 O O . ILE A 1 109 ? 2.311 -9.846 3.465 1.00 95.50 109 ILE A O 1
ATOM 847 N N . GLY A 1 110 ? 1.722 -9.300 1.365 1.00 96.12 110 GLY A N 1
ATOM 848 C CA . GLY A 1 110 ? 1.561 -7.872 1.634 1.00 96.12 110 GLY A CA 1
ATOM 849 C C . GLY A 1 110 ? 0.504 -7.584 2.698 1.00 96.12 110 GLY A C 1
ATOM 850 O O . GLY A 1 110 ? 0.743 -6.827 3.639 1.00 96.12 110 GLY A O 1
ATOM 851 N N . PHE A 1 111 ? -0.646 -8.248 2.596 1.00 97.69 111 PHE A N 1
ATOM 852 C CA . PHE A 1 111 ? -1.723 -8.118 3.572 1.00 97.69 111 PHE A CA 1
ATOM 853 C C . PHE A 1 111 ? -1.277 -8.572 4.970 1.00 97.69 111 PHE A C 1
ATOM 855 O O . PHE A 1 111 ? -1.502 -7.869 5.955 1.00 97.69 111 PHE A O 1
ATOM 862 N N . SER A 1 112 ? -0.571 -9.703 5.072 1.00 96.50 112 SER A N 1
ATOM 863 C CA . SER A 1 112 ? -0.004 -10.198 6.335 1.00 96.50 112 SER A CA 1
ATOM 864 C C . SER A 1 112 ? 1.013 -9.239 6.964 1.00 96.50 112 SER A C 1
ATOM 866 O O . SER A 1 112 ? 1.080 -9.136 8.194 1.00 96.50 112 SER A O 1
ATOM 868 N N . LEU A 1 113 ? 1.772 -8.494 6.156 1.00 96.25 113 LEU A N 1
ATOM 869 C CA . LEU A 1 113 ? 2.628 -7.427 6.671 1.00 96.25 113 LEU A CA 1
ATOM 870 C C . LEU A 1 113 ? 1.790 -6.304 7.300 1.00 96.25 113 LEU A C 1
ATOM 872 O O . LEU A 1 113 ? 2.076 -5.885 8.418 1.00 96.25 113 LEU A O 1
ATOM 876 N N . GLY A 1 114 ? 0.718 -5.860 6.640 1.00 96.69 114 GLY A N 1
ATOM 877 C CA . GLY A 1 114 ? -0.185 -4.852 7.205 1.00 96.69 114 GLY A CA 1
ATOM 878 C C . GLY A 1 114 ? -0.899 -5.316 8.482 1.00 96.69 114 GLY A C 1
ATOM 879 O O . GLY A 1 114 ? -1.056 -4.526 9.415 1.00 96.69 114 GLY A O 1
ATOM 880 N N . LEU A 1 115 ? -1.248 -6.607 8.583 1.00 96.38 115 LEU A N 1
ATOM 881 C CA . LEU A 1 115 ? -1.723 -7.206 9.839 1.00 96.38 115 LEU A CA 1
ATOM 882 C C . LEU A 1 115 ? -0.686 -7.045 10.954 1.00 96.38 115 LEU A C 1
ATOM 884 O O . LEU A 1 115 ? -1.013 -6.573 12.041 1.00 96.38 115 LEU A O 1
ATOM 888 N N . SER A 1 116 ? 0.572 -7.378 10.659 1.00 95.44 116 SER A N 1
ATOM 889 C CA . SER A 1 116 ? 1.682 -7.252 11.611 1.00 95.44 116 SER A CA 1
ATOM 890 C C . SER A 1 116 ? 1.890 -5.804 12.069 1.00 95.44 116 SER A C 1
ATOM 892 O O . SER A 1 116 ? 2.122 -5.570 13.252 1.00 95.44 116 SER A O 1
ATOM 894 N N . LEU A 1 117 ? 1.751 -4.827 11.166 1.00 96.50 117 LEU A N 1
ATOM 895 C CA . LEU A 1 117 ? 1.851 -3.401 11.500 1.00 96.50 117 LEU A CA 1
ATOM 896 C C . LEU A 1 117 ? 0.684 -2.905 12.371 1.00 96.50 117 LEU A C 1
ATOM 898 O O . LEU A 1 117 ? 0.883 -2.035 13.216 1.00 96.50 117 LEU A O 1
ATOM 902 N N . GLY A 1 118 ? -0.524 -3.445 12.179 1.00 93.69 118 GLY A N 1
ATOM 903 C CA . GLY A 1 118 ? -1.683 -3.151 13.032 1.00 93.69 118 GLY A CA 1
ATOM 904 C C . GLY A 1 118 ? -1.653 -3.877 14.383 1.00 93.69 118 GLY A C 1
ATOM 905 O O . GLY A 1 118 ? -2.296 -3.433 15.335 1.00 93.69 118 GLY A O 1
ATOM 906 N N . GLY A 1 119 ? -0.899 -4.976 14.478 1.00 93.44 119 GLY A N 1
ATOM 907 C CA . GLY A 1 119 ? -0.674 -5.741 15.702 1.00 93.44 119 GLY A CA 1
ATOM 908 C C . GLY A 1 119 ? -1.969 -6.193 16.382 1.00 93.44 119 GLY A C 1
ATOM 909 O O . GLY A 1 119 ? -2.932 -6.602 15.731 1.00 93.44 119 GLY A O 1
ATOM 910 N N . GLU A 1 120 ? -2.004 -6.070 17.710 1.00 92.88 120 GLU A N 1
ATOM 911 C CA . GLU A 1 120 ? -3.132 -6.478 18.563 1.00 92.88 120 GLU A CA 1
ATOM 912 C C . GLU A 1 120 ? -4.461 -5.791 18.217 1.00 92.88 120 GLU A C 1
ATOM 914 O O . GLU A 1 120 ? -5.525 -6.294 18.576 1.00 92.88 120 GLU A O 1
ATOM 919 N N . ALA A 1 121 ? -4.442 -4.674 17.480 1.00 93.94 121 ALA A N 1
ATOM 920 C CA . ALA A 1 121 ? -5.672 -4.021 17.042 1.00 93.94 121 ALA A CA 1
ATOM 921 C C . ALA A 1 121 ? -6.535 -4.947 16.165 1.00 93.94 121 ALA A C 1
ATOM 923 O O . ALA A 1 121 ? -7.757 -4.818 16.166 1.00 93.94 121 ALA A O 1
ATOM 924 N N . TRP A 1 122 ? -5.921 -5.905 15.461 1.00 93.44 122 TRP A N 1
ATOM 925 C CA . TRP A 1 122 ? -6.617 -6.907 14.652 1.00 93.44 122 TRP A CA 1
ATOM 926 C C . TRP A 1 122 ? -7.225 -8.056 15.459 1.00 93.44 122 TRP A C 1
ATOM 928 O O . TRP A 1 122 ? -8.133 -8.723 14.957 1.00 93.44 122 TRP A O 1
ATOM 938 N N . ALA A 1 123 ? -6.771 -8.294 16.693 1.00 90.75 123 ALA A N 1
ATOM 939 C CA . ALA A 1 123 ? -7.183 -9.451 17.487 1.00 90.75 123 ALA A CA 1
ATOM 940 C C . ALA A 1 123 ? -8.713 -9.568 17.653 1.00 90.75 123 ALA A C 1
ATOM 942 O O . ALA A 1 123 ? -9.233 -10.663 17.437 1.00 90.75 123 ALA A O 1
ATOM 943 N N . PRO A 1 124 ? -9.478 -8.488 17.925 1.00 91.50 124 PRO A N 1
ATOM 944 C CA . PRO A 1 124 ? -10.934 -8.581 18.031 1.00 91.50 124 PRO A CA 1
ATOM 945 C C . PRO A 1 124 ? -11.625 -9.035 16.743 1.00 91.50 124 PRO A C 1
ATOM 947 O O . PRO A 1 124 ? -12.689 -9.635 16.821 1.00 91.50 124 PRO A O 1
ATOM 950 N N . ILE A 1 125 ? -11.045 -8.750 15.574 1.00 90.19 125 ILE A N 1
ATOM 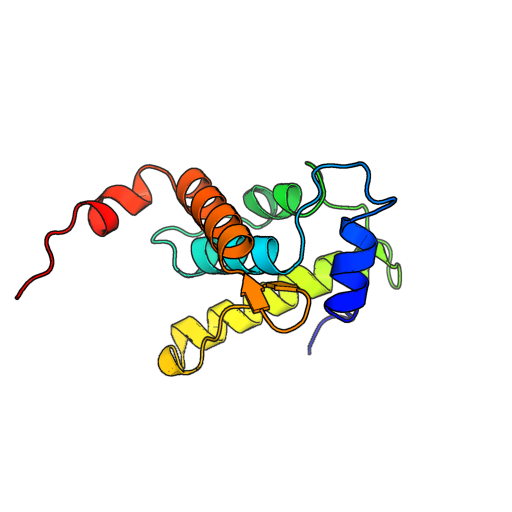951 C CA . ILE A 1 125 ? -11.597 -9.138 14.268 1.00 90.19 125 ILE A CA 1
ATOM 952 C C . ILE A 1 125 ? -11.204 -10.582 13.945 1.00 90.19 125 ILE A C 1
ATOM 954 O O . ILE A 1 125 ? -12.053 -11.376 13.553 1.00 90.19 125 ILE A O 1
ATOM 958 N N . LEU A 1 126 ? -9.931 -10.937 14.139 1.00 88.56 126 LEU A N 1
ATOM 959 C CA . LEU A 1 126 ? -9.400 -12.264 13.805 1.00 88.56 126 LEU A CA 1
ATOM 960 C C . LEU A 1 126 ? -9.912 -13.367 14.737 1.00 88.56 126 LEU A C 1
ATOM 962 O O . LEU A 1 126 ? -10.049 -14.514 14.321 1.00 88.56 126 LEU A O 1
ATOM 966 N N . LEU A 1 127 ? -10.183 -13.023 15.996 1.00 88.44 127 LEU A N 1
ATOM 967 C CA . LEU A 1 127 ? -10.692 -13.946 17.011 1.00 88.44 127 LEU A CA 1
ATOM 968 C C . LEU A 1 127 ? -12.216 -13.880 17.150 1.00 88.44 127 LEU A C 1
ATOM 970 O O . LEU A 1 127 ? -12.788 -14.633 17.943 1.00 88.44 127 LEU A O 1
ATOM 974 N N . ALA A 1 128 ? -12.886 -12.989 16.409 1.00 85.44 128 ALA A N 1
ATOM 975 C CA . ALA A 1 128 ? -14.338 -12.957 16.391 1.00 85.44 128 ALA A CA 1
ATOM 976 C C . ALA A 1 128 ? -14.866 -14.286 15.848 1.00 85.44 128 ALA A C 1
ATOM 978 O O . ALA A 1 128 ? -14.529 -14.722 14.749 1.00 85.44 128 ALA A O 1
ATOM 979 N N . THR A 1 129 ? -15.754 -14.916 16.611 1.00 76.50 129 THR A N 1
ATOM 980 C CA . THR A 1 129 ? -16.595 -15.981 16.073 1.00 76.50 129 THR A CA 1
ATOM 981 C C . THR A 1 129 ? -17.656 -15.327 15.188 1.00 76.50 129 THR A C 1
ATOM 983 O O . THR A 1 129 ? -18.353 -14.422 15.663 1.00 76.50 129 THR A O 1
ATOM 986 N N . PRO A 1 130 ? -17.789 -15.730 13.909 1.00 68.88 130 PRO A N 1
ATOM 987 C CA . PRO A 1 130 ? -18.857 -15.222 13.063 1.00 68.88 130 PRO A CA 1
ATOM 988 C C . PRO A 1 130 ? -20.191 -15.480 13.761 1.00 68.88 130 PRO A C 1
ATOM 990 O O . PRO A 1 130 ? -20.460 -16.607 14.187 1.00 68.88 130 PRO A O 1
ATOM 993 N N . LYS A 1 131 ? -21.015 -14.441 13.917 1.00 60.91 131 LYS A N 1
ATOM 994 C CA . LYS A 1 131 ? -22.406 -14.672 14.307 1.00 60.91 131 LYS A CA 1
ATOM 995 C C . LYS A 1 131 ? -23.093 -15.403 13.145 1.00 60.91 131 LYS A C 1
ATOM 997 O O . LYS A 1 131 ? -22.847 -15.008 12.004 1.00 60.91 131 LYS A O 1
ATOM 1002 N N . PRO A 1 132 ? -23.866 -16.466 13.430 1.00 61.78 132 PRO A N 1
ATOM 1003 C CA . PRO A 1 132 ? -24.611 -17.189 12.406 1.00 61.78 132 PRO A CA 1
ATOM 1004 C C . PRO A 1 132 ? -25.593 -16.277 11.666 1.00 61.78 132 PRO A C 1
ATOM 1006 O O . PRO A 1 132 ? -26.034 -15.266 12.266 1.00 61.78 132 PRO A O 1
#

Sequence (132 aa):
MTRPAVSYDELDEYLRGDGHNDYVGVSAIDGLIAAVVAGPVKIPAQTWLPHVFGGSIPQTRPGSIEERLVNTVLNRHDEVESLLRDAPGHYYPIFMNHKGETIVGPWAIGFSLGLSLGGEAWAPILLATPKP

Foldseek 3Di:
DQFQADDLVVLQDVQCDPVPDPAQRPLLLLLLLLLCLVFLDHDDCQQRVCNNRVRHQDDDDVPDNSRRSSSHSVSSSVVSNCCVPPPVVPDDGDFDDDPNDTDNVSSNNSNVVSCVSSDCSCVCVVVDDDDD

InterPro domains:
  IPR011978 YgfB-like [PF03695] (9-122)
  IPR011978 YgfB-like [TIGR02292] (8-125)
  IPR036255 YgfB-like superfamily [G3DSA:1.20.120.740] (2-128)
  IPR036255 YgfB-like superfamily [SSF101327] (7-124)

Radius of gyration: 15.32 Å; chains: 1; bounding box: 43×36×37 Å